Protein AF-A0A1G2WAZ1-F1 (afdb_monomer_lite)

Secondary structure (DSSP, 8-state):
--HHHHHHHHHHHHHHHHHHHHHHHHHHHHHHHHHHHHHHHHHHHHHHHHHHHHHHHHHHHHHHHTTS----TTPPSPPSSHHHHHHHHHHH-HHHHHHHHHHHHHHHHH-HHHHHHHHHHHHHHTT-PPPP-

Foldseek 3Di:
DDPVVVVVVVVVVVVVVVVVVVVLVVVLVVQLVVQCVPPNNVRSNVRSVVVVVVVVVVVVVVVVVVPPPPPPPDDDDDDPDPVVVLVVCCVPPVPVNVVVVVVVVVVCVVDVVSVVVVVVCVVVVVVDPDDDD

Radius of gyration: 22.27 Å; chains: 1; bounding box: 59×39×58 Å

Structure (mmCIF, N/CA/C/O backbone):
data_AF-A0A1G2WAZ1-F1
#
_entry.id   AF-A0A1G2WAZ1-F1
#
loop_
_atom_site.group_PDB
_atom_site.id
_atom_site.type_symbol
_atom_site.label_atom_id
_atom_site.label_alt_id
_atom_site.label_comp_id
_atom_site.label_asym_id
_atom_site.label_entity_id
_atom_site.label_seq_id
_at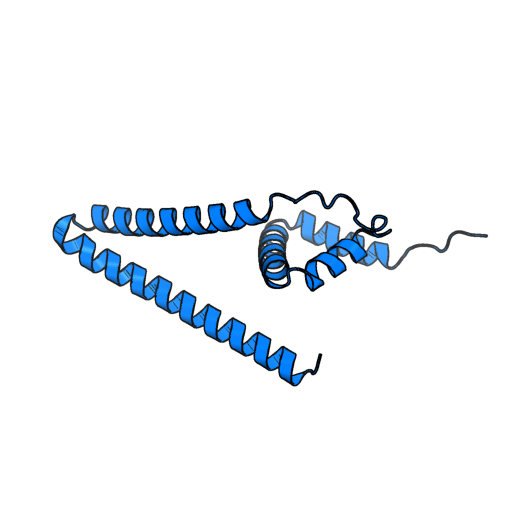om_site.pdbx_PDB_ins_code
_atom_site.Cartn_x
_atom_site.Cartn_y
_atom_site.Cartn_z
_atom_site.occupancy
_atom_site.B_iso_or_equiv
_atom_site.auth_seq_id
_atom_site.auth_comp_id
_atom_site.auth_asym_id
_atom_site.auth_atom_id
_atom_site.pdbx_PDB_model_num
ATOM 1 N N . MET A 1 1 ? 3.529 -4.551 -30.325 1.00 56.72 1 MET A N 1
ATOM 2 C CA . MET A 1 1 ? 2.269 -4.619 -29.543 1.00 56.72 1 MET A CA 1
ATOM 3 C C . MET A 1 1 ? 1.299 -3.604 -30.129 1.00 56.72 1 MET A C 1
ATOM 5 O O . MET A 1 1 ? 1.698 -2.463 -30.299 1.00 56.72 1 MET A O 1
ATOM 9 N N . ASN A 1 2 ? 0.074 -4.003 -30.482 1.00 79.75 2 ASN A N 1
ATOM 10 C CA . ASN A 1 2 ? -0.898 -3.113 -31.134 1.00 79.75 2 ASN A CA 1
ATOM 11 C C . ASN A 1 2 ? -1.329 -1.981 -30.188 1.00 79.75 2 ASN A C 1
ATOM 13 O O . ASN A 1 2 ? -1.623 -2.250 -29.023 1.00 79.75 2 ASN A O 1
ATOM 17 N N . PHE A 1 3 ? -1.419 -0.745 -30.689 1.00 80.19 3 PHE A N 1
ATOM 18 C CA . PHE A 1 3 ? -1.768 0.452 -29.905 1.00 80.19 3 PHE A CA 1
ATOM 19 C C . PHE A 1 3 ? -3.064 0.270 -29.095 1.00 80.19 3 PHE A C 1
ATOM 21 O O . PHE A 1 3 ? -3.109 0.582 -27.909 1.00 80.19 3 PHE A O 1
ATOM 28 N N . LYS A 1 4 ? -4.077 -0.384 -29.686 1.00 85.25 4 LYS A N 1
ATOM 29 C CA . LYS A 1 4 ? -5.329 -0.760 -29.003 1.00 85.25 4 LYS A CA 1
ATOM 30 C C . LYS A 1 4 ? -5.114 -1.637 -27.763 1.00 85.25 4 LYS A C 1
ATOM 32 O O . LYS A 1 4 ? -5.798 -1.451 -26.766 1.00 85.25 4 LYS A O 1
ATOM 37 N N . ARG A 1 5 ? -4.164 -2.578 -27.808 1.00 82.12 5 ARG A N 1
ATOM 38 C CA . ARG A 1 5 ? -3.865 -3.495 -26.694 1.00 82.12 5 ARG A CA 1
ATOM 39 C C . ARG A 1 5 ? -3.089 -2.792 -25.575 1.00 82.12 5 ARG A C 1
ATOM 41 O O . ARG A 1 5 ? -3.277 -3.123 -24.412 1.00 82.12 5 ARG A O 1
ATOM 48 N N . ILE A 1 6 ? -2.241 -1.816 -25.912 1.00 84.44 6 ILE A N 1
ATOM 49 C CA . ILE A 1 6 ? -1.570 -0.968 -24.913 1.00 84.44 6 ILE A CA 1
ATOM 50 C C . ILE A 1 6 ? -2.607 -0.086 -24.215 1.00 84.44 6 ILE A C 1
ATOM 52 O O . ILE A 1 6 ? -2.638 -0.051 -22.989 1.00 84.44 6 ILE A O 1
ATOM 56 N N . LEU A 1 7 ? -3.504 0.547 -24.981 1.00 87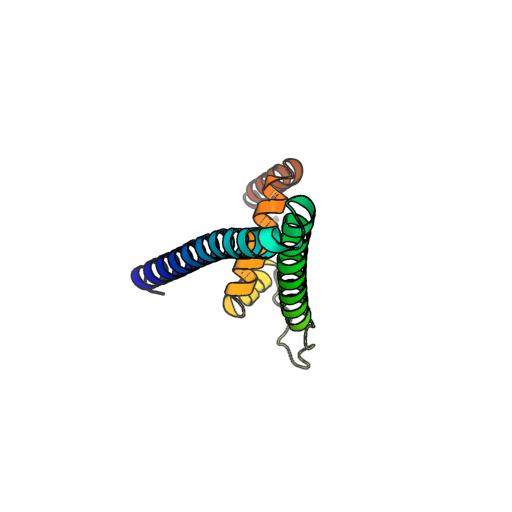.12 7 LEU A N 1
ATOM 57 C CA . LEU A 1 7 ? -4.579 1.371 -24.429 1.00 87.12 7 LEU A CA 1
ATOM 58 C C . LEU A 1 7 ? -5.527 0.554 -23.537 1.00 87.12 7 LEU A C 1
ATOM 60 O O . LEU A 1 7 ? -5.878 1.001 -22.450 1.00 87.12 7 LEU A O 1
ATOM 64 N N . SER A 1 8 ? -5.899 -0.663 -23.955 1.00 89.56 8 SER A N 1
ATOM 65 C CA . SER A 1 8 ? -6.780 -1.530 -23.164 1.00 89.56 8 SER A CA 1
ATOM 66 C C . SER A 1 8 ? -6.116 -2.016 -21.877 1.00 89.56 8 SER A C 1
ATOM 68 O O . SER A 1 8 ? -6.774 -2.083 -20.846 1.00 89.56 8 SER A O 1
ATOM 70 N N . LEU A 1 9 ? -4.820 -2.350 -21.915 1.00 84.06 9 LEU A N 1
ATOM 71 C CA . LEU A 1 9 ? -4.068 -2.720 -20.714 1.00 84.06 9 LEU A CA 1
ATOM 72 C C . LEU A 1 9 ? -3.923 -1.532 -19.766 1.00 84.06 9 LEU A C 1
ATOM 74 O O . LEU A 1 9 ? -4.143 -1.695 -18.571 1.00 84.06 9 LEU A O 1
ATOM 78 N N . ALA A 1 10 ? -3.607 -0.346 -20.288 1.00 82.06 10 ALA A N 1
ATOM 79 C CA . ALA A 1 10 ? -3.539 0.867 -19.485 1.00 82.06 10 ALA A CA 1
ATOM 80 C C . ALA A 1 10 ? -4.886 1.150 -18.804 1.00 82.06 10 ALA A C 1
ATOM 82 O O . ALA A 1 10 ? -4.918 1.323 -17.590 1.00 82.06 10 ALA A O 1
ATOM 83 N N . ALA A 1 11 ? -5.994 1.099 -19.551 1.00 87.81 11 ALA A N 1
ATOM 84 C CA . ALA A 1 11 ? -7.341 1.300 -19.017 1.00 87.81 11 ALA A CA 1
ATOM 85 C C . ALA A 1 11 ? -7.747 0.233 -17.985 1.00 87.81 11 ALA A C 1
ATOM 87 O O . ALA A 1 11 ? -8.353 0.549 -16.965 1.00 87.81 11 ALA A O 1
ATOM 88 N N . ALA A 1 12 ? -7.402 -1.035 -18.219 1.00 86.88 12 ALA A N 1
ATOM 89 C CA . ALA A 1 12 ? -7.687 -2.102 -17.265 1.00 86.88 12 ALA A CA 1
ATOM 90 C C . ALA A 1 12 ? -6.906 -1.907 -15.958 1.00 86.88 12 ALA A C 1
ATOM 92 O O . ALA A 1 12 ? -7.470 -2.035 -14.874 1.00 86.88 12 ALA A O 1
ATOM 93 N N . VAL A 1 13 ? -5.620 -1.555 -16.046 1.00 83.69 13 VAL A N 1
ATOM 94 C CA . VAL A 1 13 ? -4.779 -1.315 -14.866 1.00 83.69 13 VAL A CA 1
ATOM 95 C C . VAL A 1 13 ? -5.265 -0.096 -14.086 1.00 83.69 13 VAL A C 1
ATOM 97 O O . VAL A 1 13 ? -5.338 -0.165 -12.860 1.00 83.69 13 VAL A O 1
ATOM 100 N N . THR A 1 14 ? -5.645 0.994 -14.758 1.00 83.12 14 THR A N 1
ATOM 101 C CA . THR A 1 14 ? -6.188 2.178 -14.074 1.00 83.12 14 THR A CA 1
ATOM 102 C C . THR A 1 14 ? -7.533 1.889 -13.415 1.00 83.12 14 THR A C 1
ATOM 104 O O . THR A 1 14 ? -7.731 2.296 -12.272 1.00 83.12 14 THR A O 1
ATOM 107 N N . ALA A 1 15 ? -8.425 1.141 -14.069 1.00 89.75 15 ALA A N 1
ATOM 108 C CA . ALA A 1 15 ? -9.705 0.739 -13.486 1.00 89.75 15 ALA A CA 1
ATOM 109 C C . ALA A 1 15 ? -9.518 -0.126 -12.230 1.00 89.75 15 ALA A C 1
ATOM 111 O O . ALA A 1 15 ? -10.139 0.133 -11.201 1.00 89.75 15 ALA A O 1
ATOM 112 N N . VAL A 1 16 ? -8.618 -1.114 -12.282 1.00 89.06 16 VAL A N 1
ATOM 113 C CA . VAL A 1 16 ? -8.303 -1.968 -11.126 1.00 89.06 16 VAL A CA 1
ATOM 114 C C . VAL A 1 16 ? -7.661 -1.156 -10.000 1.00 89.06 16 VAL A C 1
ATOM 116 O O . VAL A 1 16 ? -8.025 -1.336 -8.840 1.00 89.06 16 VAL A O 1
ATOM 119 N N . ALA A 1 17 ? -6.747 -0.237 -10.320 1.00 82.50 17 ALA A N 1
ATOM 120 C CA . ALA A 1 17 ? -6.123 0.634 -9.327 1.00 82.50 17 ALA A CA 1
ATOM 121 C C . ALA A 1 17 ? -7.147 1.554 -8.641 1.00 82.50 17 ALA A C 1
ATOM 123 O O . ALA A 1 17 ? -7.131 1.682 -7.417 1.00 82.50 17 ALA A O 1
ATOM 124 N N . ALA A 1 18 ? -8.066 2.148 -9.409 1.00 89.19 18 ALA A N 1
ATOM 125 C CA . ALA A 1 18 ? -9.140 2.980 -8.874 1.00 89.19 18 ALA A CA 1
ATOM 126 C C . ALA A 1 18 ? -10.085 2.170 -7.973 1.00 89.19 18 ALA A C 1
ATOM 128 O O . ALA A 1 18 ? -10.371 2.588 -6.852 1.00 89.19 18 ALA A O 1
ATOM 129 N N . ALA A 1 19 ? -10.511 0.984 -8.415 1.00 91.50 19 ALA A N 1
ATOM 130 C CA . ALA A 1 19 ? -11.354 0.097 -7.616 1.00 91.50 19 ALA A CA 1
ATOM 131 C C . ALA A 1 19 ? -10.669 -0.306 -6.301 1.00 91.50 19 ALA A C 1
ATOM 133 O O . ALA A 1 19 ? -11.273 -0.214 -5.234 1.00 91.50 19 ALA A O 1
ATOM 134 N N . ALA A 1 20 ? -9.387 -0.677 -6.357 1.00 88.81 20 ALA A N 1
ATOM 135 C CA . ALA A 1 20 ? -8.611 -1.021 -5.171 1.00 88.81 20 ALA A CA 1
ATOM 136 C C . ALA A 1 20 ? -8.526 0.150 -4.178 1.00 88.81 20 ALA A C 1
ATOM 138 O O . ALA A 1 20 ? -8.709 -0.055 -2.979 1.00 88.81 20 ALA A O 1
ATOM 139 N N . ALA A 1 21 ? -8.308 1.377 -4.663 1.00 83.12 21 ALA A N 1
ATOM 140 C CA . ALA A 1 21 ? -8.288 2.568 -3.815 1.00 83.12 21 ALA A CA 1
ATOM 141 C C . ALA A 1 21 ? -9.636 2.795 -3.110 1.00 83.12 21 ALA A C 1
ATOM 143 O O . ALA A 1 21 ? -9.665 3.038 -1.903 1.00 83.12 21 ALA A O 1
ATOM 144 N N . VAL A 1 22 ? -10.755 2.647 -3.828 1.00 92.38 22 VAL A N 1
ATOM 145 C CA . VAL A 1 22 ? -12.101 2.767 -3.241 1.00 92.38 22 VAL A CA 1
ATOM 146 C C . VAL A 1 22 ? -12.340 1.685 -2.185 1.00 92.38 22 VAL A C 1
ATOM 148 O O . VAL A 1 22 ? -12.813 1.997 -1.092 1.00 92.38 22 VAL A O 1
ATOM 151 N N . CYS A 1 23 ? -11.959 0.432 -2.457 1.00 90.06 23 CYS A N 1
ATOM 152 C CA . CYS A 1 23 ? -12.069 -0.658 -1.485 1.00 90.06 23 CYS A CA 1
ATOM 153 C C . CYS A 1 23 ? -11.255 -0.388 -0.215 1.00 90.06 23 CYS A C 1
ATOM 155 O O . CYS A 1 23 ? -11.735 -0.666 0.879 1.00 90.06 23 CYS A O 1
ATOM 157 N N . VAL A 1 24 ? -10.053 0.180 -0.338 1.00 88.31 24 VAL A N 1
ATOM 158 C CA . VAL A 1 24 ? -9.201 0.541 0.805 1.00 88.31 24 VAL A CA 1
ATOM 159 C C . VAL A 1 24 ? -9.875 1.590 1.690 1.00 88.31 24 VAL A C 1
ATOM 161 O O . VAL A 1 24 ? -9.925 1.425 2.912 1.00 88.31 24 VAL A O 1
ATOM 164 N N . VAL A 1 25 ? -10.441 2.639 1.089 1.00 89.25 25 VAL A N 1
ATOM 165 C CA . VAL A 1 25 ? -11.157 3.686 1.833 1.00 89.25 25 VAL A CA 1
ATOM 166 C C . VAL A 1 25 ? -12.396 3.103 2.514 1.00 89.25 25 VAL A C 1
ATOM 168 O O . VAL A 1 25 ? -12.568 3.275 3.720 1.00 89.25 25 VAL A O 1
ATOM 171 N N . ALA A 1 26 ? -13.218 2.350 1.781 1.00 90.50 26 ALA A N 1
ATOM 172 C CA . ALA A 1 26 ? -14.418 1.720 2.326 1.00 90.50 26 ALA A CA 1
ATOM 173 C C . ALA A 1 26 ? -14.099 0.746 3.476 1.00 90.50 26 ALA A C 1
ATOM 175 O O . ALA A 1 26 ? -14.742 0.796 4.523 1.00 90.50 26 ALA A O 1
ATOM 176 N N . ALA A 1 27 ? -13.070 -0.094 3.322 1.00 86.75 27 ALA A N 1
ATOM 177 C CA . ALA A 1 27 ? -12.626 -1.022 4.359 1.00 86.75 27 ALA A CA 1
ATOM 178 C C . ALA A 1 27 ? -12.135 -0.287 5.614 1.00 86.75 27 ALA A C 1
ATOM 180 O O . ALA A 1 27 ? -12.452 -0.699 6.726 1.00 86.75 27 ALA A O 1
ATOM 181 N N . SER A 1 28 ? -11.419 0.829 5.446 1.00 85.56 28 SER A N 1
ATOM 182 C CA . SER A 1 28 ? -10.957 1.659 6.567 1.00 85.56 28 SER A CA 1
ATOM 183 C C . SER A 1 28 ? -12.130 2.173 7.400 1.00 85.56 28 SER A C 1
ATOM 185 O O . SER A 1 28 ? -12.120 2.049 8.625 1.00 85.56 28 SER A O 1
ATOM 187 N N . PHE A 1 29 ? -13.171 2.689 6.739 1.00 87.06 29 PHE A N 1
ATOM 188 C CA . PHE A 1 29 ? -14.386 3.147 7.414 1.00 87.06 29 PHE A CA 1
ATOM 189 C C . PHE A 1 29 ? -15.158 2.004 8.075 1.00 87.06 29 PHE A C 1
ATOM 191 O O . PHE A 1 29 ? -15.604 2.166 9.208 1.00 87.06 29 PHE A O 1
ATOM 198 N N . ALA A 1 30 ? -15.281 0.850 7.416 1.00 88.75 30 ALA A N 1
ATOM 199 C CA . ALA A 1 30 ? -15.957 -0.316 7.982 1.00 88.75 30 ALA A CA 1
ATOM 200 C C . ALA A 1 30 ? -15.262 -0.820 9.259 1.00 88.75 30 ALA A C 1
ATOM 202 O O . ALA A 1 30 ? -15.920 -1.041 10.274 1.00 88.75 30 ALA A O 1
ATOM 203 N N . ILE A 1 31 ? -13.929 -0.935 9.235 1.00 88.12 31 ILE A N 1
ATOM 204 C CA . ILE A 1 31 ? -13.134 -1.351 10.400 1.00 88.12 31 ILE A CA 1
ATOM 205 C C . ILE A 1 31 ? -13.254 -0.319 11.523 1.00 88.12 31 ILE A C 1
ATOM 207 O O . ILE A 1 31 ? -13.454 -0.697 12.675 1.00 88.12 31 ILE A O 1
ATOM 211 N N . TYR A 1 32 ? -13.169 0.976 11.203 1.00 86.31 32 TYR A N 1
ATOM 212 C CA . TYR A 1 32 ? -13.304 2.036 12.201 1.00 86.31 32 TYR A CA 1
ATOM 213 C C . TYR A 1 32 ? -14.687 2.029 12.859 1.00 86.31 32 TYR A C 1
ATOM 215 O O . TYR A 1 32 ? -14.783 2.084 14.084 1.00 86.31 32 TYR A O 1
ATOM 223 N N . ALA A 1 33 ? -15.753 1.938 12.059 1.00 84.44 33 ALA A N 1
ATOM 224 C CA . ALA A 1 33 ? -17.125 1.905 12.552 1.00 84.44 33 ALA A CA 1
ATOM 225 C C . ALA A 1 33 ? -17.366 0.691 13.458 1.00 84.44 33 ALA A C 1
ATOM 227 O O . ALA A 1 33 ? -17.940 0.841 14.532 1.00 84.44 33 ALA A O 1
ATOM 228 N N . PHE A 1 34 ? -16.859 -0.480 13.069 1.00 84.75 34 PHE A N 1
ATOM 229 C CA . PHE A 1 34 ? -16.966 -1.698 13.868 1.00 84.75 34 PHE A CA 1
ATOM 230 C C . PHE A 1 34 ? -16.157 -1.621 15.172 1.00 84.75 34 PHE A C 1
ATOM 232 O O . PHE A 1 34 ? -16.658 -1.952 16.243 1.00 84.75 34 PHE A O 1
ATOM 239 N N . ALA A 1 35 ? -14.910 -1.147 15.113 1.00 84.06 35 ALA A N 1
ATOM 240 C CA . ALA A 1 35 ? -14.042 -1.065 16.288 1.00 84.06 35 ALA A CA 1
ATOM 241 C C . ALA A 1 35 ? -14.489 0.015 17.288 1.00 84.06 35 ALA A C 1
ATOM 243 O O . ALA A 1 35 ? -14.261 -0.117 18.494 1.00 84.06 35 ALA A O 1
ATOM 244 N N . ARG A 1 36 ? -15.140 1.081 16.805 1.00 86.56 36 ARG A N 1
ATOM 245 C CA . ARG A 1 36 ? -15.637 2.174 17.649 1.00 86.56 36 ARG A CA 1
ATOM 246 C C . ARG A 1 36 ? -16.692 1.706 18.651 1.00 86.56 36 ARG A C 1
ATOM 248 O O . ARG A 1 36 ? -16.727 2.265 19.744 1.00 86.56 36 ARG A O 1
ATOM 255 N N . GLU A 1 37 ? -17.481 0.688 18.312 1.00 84.38 37 GLU A N 1
ATOM 256 C CA . GLU A 1 37 ? -18.537 0.152 19.182 1.00 84.38 37 GLU A CA 1
ATOM 257 C C . GLU A 1 37 ? -17.988 -0.428 20.498 1.00 84.38 37 GLU A C 1
ATOM 259 O O . GLU A 1 37 ? -18.661 -0.392 21.521 1.00 84.38 37 GLU A O 1
ATOM 264 N N . TYR A 1 38 ? -16.736 -0.903 20.504 1.00 84.50 38 TYR A N 1
ATOM 265 C CA . TYR A 1 38 ? -16.163 -1.616 21.651 1.00 84.50 38 TYR A CA 1
ATOM 266 C C . TYR A 1 38 ? -15.070 -0.845 22.404 1.00 84.50 38 TYR A C 1
ATOM 268 O O . TYR A 1 38 ? -14.905 -1.043 23.604 1.00 84.50 38 TYR A O 1
ATOM 276 N N . ILE A 1 39 ? -14.285 -0.001 21.720 1.00 80.69 39 ILE A N 1
ATOM 277 C CA . ILE A 1 39 ? -12.988 0.493 22.246 1.00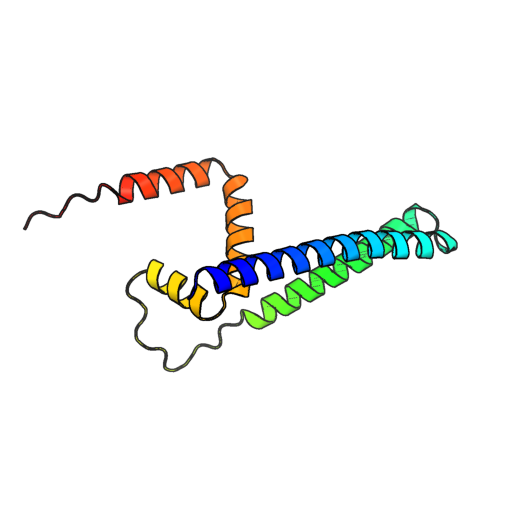 80.69 39 ILE A CA 1
ATOM 278 C C . ILE A 1 39 ? -12.877 2.031 22.205 1.00 80.69 39 ILE A C 1
ATOM 280 O O . ILE A 1 39 ? -11.824 2.611 22.484 1.00 80.69 39 ILE A O 1
ATOM 284 N N . GLY A 1 40 ? -13.966 2.716 21.845 1.00 87.44 40 GLY A N 1
ATOM 285 C CA . GLY A 1 40 ? -14.000 4.167 21.693 1.00 87.44 40 GLY A CA 1
ATOM 286 C C . GLY A 1 40 ? -13.184 4.693 20.497 1.00 87.44 40 GLY A C 1
ATOM 287 O O . GLY A 1 40 ? -12.552 3.930 19.760 1.00 87.44 40 GLY A O 1
ATOM 288 N N . PRO A 1 41 ? -13.185 6.020 20.263 1.00 83.56 41 PRO A N 1
ATOM 289 C CA . PRO A 1 41 ? -12.632 6.616 19.041 1.00 83.56 41 PRO A CA 1
ATOM 290 C C . PRO A 1 41 ? -11.119 6.420 18.880 1.00 83.56 41 PRO A C 1
ATOM 292 O O . PRO A 1 41 ? -10.642 6.196 17.767 1.00 83.56 41 PRO A O 1
ATOM 295 N N . ALA A 1 42 ? -10.372 6.500 19.987 1.00 82.38 42 ALA A N 1
ATOM 296 C CA . ALA A 1 42 ? -8.918 6.355 19.986 1.00 82.38 42 ALA A CA 1
ATOM 297 C C . ALA A 1 42 ? -8.493 4.900 19.720 1.00 82.38 42 ALA A C 1
ATOM 299 O O . ALA A 1 42 ? -7.607 4.657 18.901 1.00 82.38 42 ALA A O 1
ATOM 300 N N . GLY A 1 43 ? -9.171 3.930 20.348 1.00 79.19 43 GLY A N 1
ATOM 301 C CA . GLY A 1 43 ? -8.922 2.505 20.122 1.00 79.19 43 GLY A CA 1
ATOM 302 C C . GLY A 1 43 ? -9.251 2.078 18.692 1.00 79.19 43 GLY A C 1
ATOM 303 O O . GLY A 1 43 ? -8.462 1.381 18.057 1.00 79.19 43 GLY A O 1
ATOM 304 N N . ALA A 1 44 ? -10.359 2.570 18.132 1.00 82.19 44 ALA A N 1
ATOM 305 C CA . ALA A 1 44 ? -10.751 2.269 16.756 1.00 82.19 44 ALA A CA 1
ATOM 306 C C . ALA A 1 44 ? -9.714 2.731 15.718 1.00 82.19 44 ALA A C 1
ATOM 308 O O . ALA A 1 44 ? -9.403 1.994 14.781 1.00 82.19 44 ALA A O 1
ATOM 309 N N . ALA A 1 45 ? -9.127 3.918 15.901 1.00 80.44 45 ALA A N 1
ATOM 310 C CA . ALA A 1 45 ? -8.071 4.414 15.019 1.00 80.44 45 ALA A CA 1
ATOM 311 C C . ALA A 1 45 ? -6.809 3.534 15.077 1.00 80.44 45 ALA A C 1
ATOM 313 O O . ALA A 1 45 ? -6.214 3.241 14.037 1.00 80.44 45 ALA A O 1
ATOM 314 N N . ALA A 1 46 ? -6.434 3.059 16.271 1.00 83.69 46 ALA A N 1
ATOM 315 C CA . ALA A 1 46 ? -5.301 2.152 16.443 1.00 83.69 46 ALA A CA 1
ATOM 316 C C . ALA A 1 46 ? -5.520 0.808 15.727 1.00 83.69 46 ALA A C 1
ATOM 318 O O . ALA A 1 46 ? -4.593 0.292 15.105 1.00 83.69 46 ALA A O 1
ATOM 319 N N . VAL A 1 47 ? -6.746 0.272 15.745 1.00 87.25 47 VAL A N 1
ATOM 320 C CA . VAL A 1 47 ? -7.091 -0.971 15.032 1.00 87.25 47 VAL A CA 1
ATOM 321 C C . VAL A 1 47 ? -6.952 -0.797 13.521 1.00 87.25 47 VAL A C 1
ATOM 323 O O . VAL A 1 47 ? -6.313 -1.624 12.872 1.00 87.25 47 VAL A O 1
ATOM 326 N N . VAL A 1 48 ? -7.479 0.293 12.954 1.00 88.88 48 VAL A N 1
ATOM 327 C CA . VAL A 1 48 ? -7.317 0.583 11.518 1.00 88.88 48 VAL A CA 1
ATOM 328 C C . VAL A 1 48 ? -5.832 0.689 11.162 1.00 88.88 48 VAL A C 1
ATOM 330 O O . VAL A 1 48 ? -5.380 0.052 10.209 1.00 88.88 48 VAL A O 1
ATOM 333 N N . ALA A 1 49 ? -5.053 1.433 11.955 1.00 86.88 49 ALA A N 1
ATOM 334 C CA . ALA A 1 49 ? -3.619 1.588 11.731 1.00 86.88 49 ALA A CA 1
ATOM 335 C C . ALA A 1 49 ? -2.878 0.241 11.787 1.00 86.88 49 ALA A C 1
ATOM 337 O O . ALA A 1 49 ? -2.063 -0.048 10.911 1.00 86.88 49 ALA A O 1
ATOM 338 N N . ALA A 1 50 ? -3.197 -0.610 12.765 1.00 87.94 50 ALA A N 1
ATOM 339 C CA . ALA A 1 50 ? -2.601 -1.934 12.910 1.00 87.94 50 ALA A CA 1
ATOM 340 C C . ALA A 1 50 ? -2.918 -2.849 11.716 1.00 87.94 50 ALA A C 1
ATOM 342 O O . ALA A 1 50 ? -2.017 -3.502 11.189 1.00 87.94 50 ALA A O 1
ATOM 343 N N . VAL A 1 51 ? -4.165 -2.862 11.234 1.00 90.12 51 VAL A N 1
ATOM 344 C CA . VAL A 1 51 ? -4.568 -3.674 10.072 1.00 90.12 51 VAL A CA 1
ATOM 345 C C . VAL A 1 51 ? -3.813 -3.248 8.809 1.00 90.12 51 VAL A C 1
ATOM 347 O O . VAL A 1 51 ? -3.268 -4.095 8.097 1.00 90.12 51 VAL A O 1
ATOM 350 N N . PHE A 1 52 ? -3.716 -1.943 8.543 1.00 87.06 52 PHE A N 1
ATOM 351 C CA . PHE A 1 52 ? -2.971 -1.443 7.383 1.00 87.06 52 PHE A CA 1
ATOM 352 C C . PHE A 1 52 ? -1.459 -1.634 7.517 1.00 87.06 52 PHE A C 1
ATOM 354 O O . PHE A 1 52 ? -0.801 -1.942 6.522 1.00 87.06 52 PHE A O 1
ATOM 361 N N . ALA A 1 53 ? -0.905 -1.527 8.726 1.00 89.81 53 ALA A N 1
ATOM 362 C CA . ALA A 1 53 ? 0.496 -1.841 8.984 1.00 89.81 53 ALA A CA 1
ATOM 363 C C . ALA A 1 53 ? 0.807 -3.318 8.696 1.00 89.81 53 ALA A C 1
ATOM 365 O O . ALA A 1 53 ? 1.811 -3.615 8.049 1.00 89.81 53 ALA A O 1
ATOM 366 N N . LEU A 1 54 ? -0.074 -4.242 9.096 1.00 90.31 54 LEU A N 1
ATOM 367 C CA . LEU A 1 54 ? 0.069 -5.669 8.790 1.00 90.31 54 LEU A CA 1
ATOM 368 C C . LEU A 1 54 ? -0.027 -5.951 7.287 1.00 90.31 54 LEU A C 1
ATOM 370 O O . LEU A 1 54 ? 0.782 -6.716 6.762 1.00 90.31 54 LEU A O 1
ATOM 374 N N . LEU A 1 55 ? -0.957 -5.309 6.575 1.00 88.25 55 LEU A N 1
ATOM 375 C CA . LEU A 1 55 ? -1.044 -5.412 5.115 1.00 88.25 55 LEU A CA 1
ATOM 376 C C . LEU A 1 55 ? 0.227 -4.891 4.435 1.00 88.25 55 LEU A C 1
ATOM 378 O O . LEU A 1 55 ? 0.776 -5.567 3.565 1.00 88.25 55 LEU A O 1
ATOM 382 N N . ALA A 1 56 ? 0.730 -3.727 4.848 1.00 84.62 56 ALA A N 1
ATOM 383 C CA . ALA A 1 56 ? 1.971 -3.166 4.321 1.00 84.62 56 ALA A CA 1
ATOM 384 C C . ALA A 1 56 ? 3.166 -4.091 4.587 1.00 84.62 56 ALA A C 1
ATOM 386 O O . ALA A 1 56 ? 3.964 -4.337 3.682 1.00 84.62 56 ALA A O 1
ATOM 387 N N . LEU A 1 57 ? 3.255 -4.664 5.791 1.00 88.94 57 LEU A N 1
ATOM 388 C CA . LEU A 1 57 ? 4.278 -5.642 6.149 1.00 88.94 57 LEU A CA 1
ATOM 389 C C . LEU A 1 57 ? 4.175 -6.900 5.276 1.00 88.94 57 LEU A C 1
ATOM 391 O O . LEU A 1 57 ? 5.186 -7.367 4.757 1.00 88.94 57 LEU A O 1
ATOM 395 N N . ALA A 1 58 ? 2.966 -7.423 5.063 1.00 87.06 58 ALA A N 1
ATOM 396 C CA . ALA A 1 58 ? 2.729 -8.593 4.223 1.00 87.06 58 ALA A CA 1
ATOM 397 C C . ALA A 1 58 ? 3.129 -8.336 2.763 1.00 87.06 58 ALA A C 1
ATOM 399 O O . ALA A 1 58 ? 3.792 -9.173 2.147 1.00 87.06 58 ALA A O 1
ATOM 400 N N . VAL A 1 59 ? 2.790 -7.163 2.219 1.00 84.00 59 VAL A N 1
ATOM 401 C CA . VAL A 1 59 ? 3.186 -6.752 0.864 1.00 84.00 59 VAL A CA 1
ATOM 402 C C . VAL A 1 59 ? 4.700 -6.578 0.771 1.00 84.00 59 VAL A C 1
ATOM 404 O O . VAL A 1 59 ? 5.312 -7.110 -0.155 1.00 84.00 59 VAL A O 1
ATOM 407 N N . ALA A 1 60 ? 5.322 -5.894 1.733 1.00 80.31 60 ALA A N 1
ATOM 408 C CA . ALA A 1 60 ? 6.769 -5.710 1.780 1.00 80.31 60 ALA A CA 1
ATOM 409 C C . ALA A 1 60 ? 7.499 -7.055 1.865 1.00 80.31 60 ALA A C 1
ATOM 411 O O . ALA A 1 60 ? 8.462 -7.288 1.140 1.00 80.31 60 ALA A O 1
ATOM 412 N N . TRP A 1 61 ? 7.009 -7.976 2.690 1.00 86.62 61 TRP A N 1
ATOM 413 C CA . TRP A 1 61 ? 7.563 -9.317 2.832 1.00 86.62 61 TRP A CA 1
ATOM 414 C C . TRP A 1 61 ? 7.379 -10.175 1.573 1.00 86.62 61 TRP A C 1
ATOM 416 O O . TRP A 1 61 ? 8.308 -10.854 1.130 1.00 86.62 61 TRP A O 1
ATOM 426 N N . ALA A 1 62 ? 6.206 -10.119 0.938 1.00 83.88 62 ALA A N 1
ATOM 427 C CA . ALA A 1 62 ? 5.960 -10.799 -0.331 1.00 83.88 62 ALA A CA 1
ATOM 428 C C . ALA A 1 62 ? 6.831 -10.232 -1.464 1.00 83.88 62 ALA A C 1
ATOM 430 O O . ALA A 1 62 ? 7.306 -10.988 -2.318 1.00 83.88 62 ALA A O 1
ATOM 431 N N . ALA A 1 63 ? 7.058 -8.916 -1.467 1.00 76.19 63 ALA A N 1
ATOM 432 C CA . ALA A 1 63 ? 7.942 -8.253 -2.411 1.00 76.19 63 ALA A CA 1
ATOM 433 C C . ALA A 1 63 ? 9.393 -8.687 -2.186 1.00 76.19 63 ALA A C 1
ATOM 435 O O . ALA A 1 63 ? 10.000 -9.203 -3.120 1.00 76.19 63 ALA A O 1
ATOM 436 N N . THR A 1 64 ? 9.924 -8.582 -0.962 1.00 77.12 64 THR A N 1
ATOM 437 C CA . THR A 1 64 ? 11.327 -8.911 -0.640 1.00 77.12 64 THR A CA 1
ATOM 438 C C . THR A 1 64 ? 11.662 -10.383 -0.870 1.00 77.12 64 THR A C 1
ATOM 440 O O . THR A 1 64 ? 12.737 -10.685 -1.391 1.00 77.12 64 THR A O 1
ATOM 443 N N . ARG A 1 65 ? 10.725 -11.311 -0.628 1.00 70.62 65 ARG A N 1
ATOM 444 C CA . ARG A 1 65 ? 10.905 -12.740 -0.952 1.00 70.62 65 ARG A CA 1
ATOM 445 C C . ARG A 1 65 ? 11.155 -13.014 -2.438 1.00 70.62 65 ARG A C 1
ATOM 447 O O . ARG A 1 65 ? 11.835 -13.980 -2.770 1.00 70.62 65 ARG A O 1
ATOM 454 N N . LYS A 1 66 ? 10.640 -12.176 -3.342 1.00 54.25 66 LYS A N 1
ATOM 455 C CA . LYS A 1 66 ? 10.824 -12.328 -4.800 1.00 54.25 66 LYS A CA 1
ATOM 456 C C . LYS A 1 66 ? 12.091 -11.653 -5.340 1.00 54.25 66 LYS A C 1
ATOM 458 O O . LYS A 1 66 ? 12.370 -11.799 -6.537 1.00 54.25 66 LYS A O 1
ATOM 463 N N . VAL A 1 67 ? 12.827 -10.925 -4.491 1.00 55.25 67 VAL A N 1
ATOM 464 C CA . VAL A 1 67 ? 14.058 -10.197 -4.853 1.00 55.25 67 VAL A CA 1
ATOM 465 C C . VAL A 1 67 ? 15.324 -10.972 -4.498 1.00 55.25 67 VAL A C 1
ATOM 467 O O . VAL A 1 67 ? 16.381 -10.561 -4.955 1.00 55.25 67 VAL A O 1
ATOM 470 N N . VAL A 1 68 ? 15.258 -12.107 -3.779 1.00 50.91 68 VAL A N 1
ATOM 471 C CA . VAL A 1 68 ? 16.429 -12.996 -3.661 1.00 50.91 68 VAL A CA 1
ATOM 472 C C . VAL A 1 68 ? 16.822 -13.403 -5.084 1.00 50.91 68 VAL A C 1
ATOM 474 O O . VAL A 1 68 ? 16.080 -14.159 -5.724 1.00 50.91 68 VAL A O 1
ATOM 477 N N . PRO A 1 69 ? 17.931 -12.874 -5.636 1.00 50.31 69 PRO A N 1
ATOM 478 C CA . PRO A 1 69 ? 18.333 -13.214 -6.978 1.00 50.31 69 PRO A CA 1
ATOM 479 C C . PRO A 1 69 ? 18.765 -14.667 -6.883 1.00 50.31 69 PRO A C 1
ATOM 481 O O . PRO A 1 69 ? 19.780 -14.983 -6.266 1.00 50.31 69 PRO A O 1
ATOM 484 N N . LYS A 1 70 ? 17.985 -15.578 -7.466 1.00 43.53 70 LYS A N 1
ATOM 485 C CA . LYS A 1 70 ? 18.512 -16.900 -7.778 1.00 43.53 70 LYS A CA 1
ATOM 486 C C . LYS A 1 70 ? 19.645 -16.623 -8.756 1.00 43.53 70 LYS A C 1
ATOM 488 O O . LYS A 1 70 ? 19.370 -16.277 -9.904 1.00 43.53 70 LYS A O 1
ATOM 493 N N . ALA A 1 71 ? 20.889 -16.655 -8.277 1.00 43.56 71 ALA A N 1
ATOM 494 C CA . ALA A 1 71 ? 22.060 -16.583 -9.129 1.00 43.56 71 ALA A CA 1
ATOM 495 C C . ALA A 1 71 ? 21.879 -17.686 -10.174 1.00 43.56 71 ALA A C 1
ATOM 497 O O . ALA A 1 71 ? 21.949 -18.875 -9.860 1.00 43.56 71 ALA A O 1
ATOM 498 N N . ARG A 1 72 ? 21.494 -17.300 -11.394 1.00 44.69 72 ARG A N 1
ATOM 499 C CA . ARG A 1 72 ? 21.407 -18.224 -12.518 1.00 44.69 72 ARG A CA 1
ATOM 500 C C . ARG A 1 72 ? 22.849 -18.607 -12.816 1.00 44.69 72 ARG A C 1
ATOM 502 O O . ARG A 1 72 ? 23.559 -17.862 -13.485 1.00 44.69 72 ARG A O 1
ATOM 509 N N . ALA A 1 73 ? 23.284 -19.740 -12.274 1.00 43.81 73 ALA A N 1
ATOM 510 C CA . ALA A 1 73 ? 24.437 -20.451 -12.793 1.00 43.81 73 ALA A CA 1
ATOM 511 C C . ALA A 1 73 ? 24.143 -20.727 -14.280 1.00 43.81 73 ALA A C 1
ATOM 513 O O . ALA A 1 73 ? 23.241 -21.503 -14.590 1.00 43.81 73 ALA A O 1
ATOM 514 N N . GLY A 1 74 ? 24.807 -19.985 -15.176 1.00 48.34 74 GLY A N 1
ATOM 515 C CA . GLY A 1 74 ? 24.625 -20.080 -16.631 1.00 48.34 74 GLY A CA 1
ATOM 516 C C . GLY A 1 74 ? 23.916 -18.906 -17.327 1.00 48.34 74 GLY A C 1
ATOM 517 O O . GLY A 1 74 ? 23.348 -19.107 -18.396 1.00 48.34 74 GLY A O 1
ATOM 518 N N . ALA A 1 75 ? 23.901 -17.691 -16.764 1.00 44.50 75 ALA A N 1
ATOM 519 C CA . ALA A 1 75 ? 23.445 -16.517 -17.521 1.00 44.50 75 ALA A CA 1
ATOM 520 C C . ALA A 1 75 ? 24.405 -16.198 -18.701 1.00 44.50 75 ALA A C 1
ATOM 522 O O . ALA A 1 75 ? 25.620 -16.271 -18.504 1.00 44.50 75 ALA A O 1
ATOM 523 N N . PRO A 1 76 ? 23.892 -15.829 -19.899 1.00 53.03 76 PRO A N 1
ATOM 524 C CA . PRO A 1 76 ? 24.706 -15.320 -21.011 1.00 53.03 76 PRO A CA 1
ATOM 525 C C . PRO A 1 76 ? 25.533 -14.098 -20.570 1.00 53.03 76 PRO A C 1
ATOM 527 O O . PRO A 1 76 ? 25.159 -13.466 -19.575 1.00 53.03 76 PRO A O 1
ATOM 530 N N . PRO A 1 77 ? 26.631 -13.751 -21.276 1.00 56.28 77 PRO A N 1
ATOM 531 C CA . PRO A 1 77 ? 27.530 -12.673 -20.867 1.00 56.28 77 PRO A CA 1
ATOM 532 C C . PRO A 1 77 ? 26.755 -11.383 -20.549 1.00 56.28 77 PRO A C 1
ATOM 534 O O . PRO A 1 77 ? 25.742 -11.101 -21.198 1.00 56.28 77 PRO A O 1
ATOM 537 N N . PRO A 1 78 ? 27.186 -10.625 -19.522 1.00 59.00 78 PRO A N 1
ATOM 538 C CA . PRO A 1 78 ? 26.454 -9.466 -19.033 1.00 59.00 78 PRO A CA 1
ATOM 539 C C . PRO A 1 78 ? 26.176 -8.484 -20.179 1.00 59.00 78 PRO A C 1
ATOM 541 O O . PRO A 1 78 ? 27.064 -8.249 -21.001 1.00 59.00 78 PRO A O 1
ATOM 544 N N . PRO A 1 79 ? 24.963 -7.905 -20.254 1.00 55.88 79 PRO A N 1
ATOM 545 C CA . PRO A 1 79 ? 24.670 -6.894 -21.257 1.00 55.88 79 PRO A CA 1
ATOM 546 C C . PRO A 1 79 ? 25.658 -5.731 -21.114 1.00 55.88 79 PRO A C 1
ATOM 548 O O . PRO A 1 79 ? 25.891 -5.240 -20.008 1.00 55.88 79 PRO A O 1
ATOM 551 N N . ALA A 1 80 ? 26.236 -5.310 -22.240 1.00 60.12 80 ALA A N 1
ATOM 552 C CA . ALA A 1 80 ? 27.328 -4.341 -22.312 1.00 60.12 80 ALA A CA 1
ATOM 553 C C . ALA A 1 80 ? 26.947 -2.925 -21.836 1.00 60.12 80 ALA A C 1
ATOM 555 O O . ALA A 1 80 ? 27.829 -2.087 -21.660 1.00 60.12 80 ALA A O 1
ATOM 556 N N . SER A 1 81 ? 25.657 -2.646 -21.597 1.00 64.38 81 SER A N 1
ATOM 557 C CA . SER A 1 81 ? 25.188 -1.345 -21.127 1.00 64.38 81 SER A CA 1
ATOM 558 C C . SER A 1 81 ? 24.157 -1.444 -19.982 1.00 64.38 81 SER A C 1
ATOM 560 O O . SER A 1 81 ? 23.314 -2.347 -19.959 1.00 64.38 81 SER A O 1
ATOM 562 N N . PRO A 1 82 ? 24.157 -0.488 -19.029 1.00 67.38 82 PRO A N 1
ATOM 563 C CA . PRO A 1 82 ? 23.116 -0.362 -18.003 1.00 67.38 82 PRO A CA 1
ATOM 564 C C . PRO A 1 82 ? 21.701 -0.256 -18.593 1.00 67.38 82 PRO A C 1
ATOM 566 O O . PRO A 1 82 ? 20.737 -0.706 -17.975 1.00 67.38 82 PRO A O 1
ATOM 569 N N . VAL A 1 83 ? 21.587 0.299 -19.803 1.00 72.25 83 VAL A N 1
ATOM 570 C CA . VAL A 1 83 ? 20.326 0.483 -20.534 1.00 72.25 83 VAL A CA 1
ATOM 571 C C . VAL A 1 83 ? 19.731 -0.865 -20.935 1.00 72.25 83 VAL A C 1
ATOM 573 O O . VAL A 1 83 ? 18.556 -1.121 -20.675 1.00 72.25 83 VAL A O 1
ATOM 576 N N . ASP A 1 84 ? 20.547 -1.775 -21.460 1.00 69.88 84 ASP A N 1
ATOM 577 C CA . ASP A 1 84 ? 20.108 -3.123 -21.837 1.00 69.88 84 ASP A CA 1
ATOM 578 C C . ASP A 1 84 ? 19.607 -3.925 -20.630 1.00 69.88 84 ASP A C 1
ATOM 580 O O . ASP A 1 84 ? 18.656 -4.702 -20.739 1.00 69.88 84 ASP A O 1
ATOM 584 N N . ARG A 1 85 ? 20.183 -3.693 -19.444 1.00 69.62 85 ARG A N 1
ATOM 585 C CA . ARG A 1 85 ? 19.728 -4.321 -18.196 1.00 69.62 85 ARG A CA 1
ATOM 586 C C . ARG A 1 85 ? 18.349 -3.818 -17.769 1.00 69.62 85 ARG A C 1
ATOM 588 O O . ARG A 1 8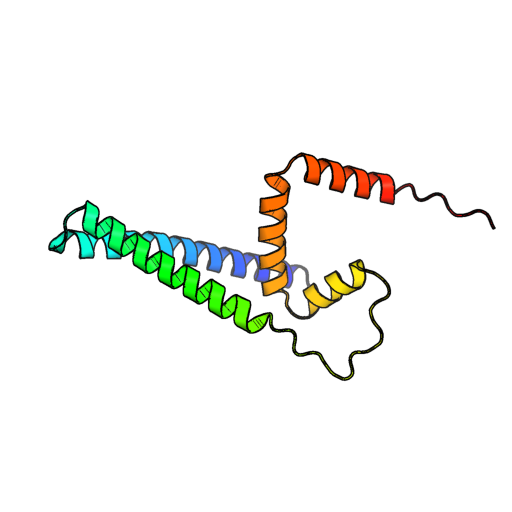5 ? 17.530 -4.615 -17.310 1.00 69.62 85 ARG A O 1
ATOM 595 N N . VAL A 1 86 ? 18.068 -2.528 -17.951 1.00 67.44 86 VAL A N 1
ATOM 596 C CA . VAL A 1 86 ? 16.740 -1.947 -17.689 1.00 67.44 86 VAL A CA 1
ATOM 597 C C . VAL A 1 86 ? 15.715 -2.484 -18.689 1.00 67.44 86 VAL A C 1
ATOM 599 O O . VAL A 1 86 ? 14.619 -2.881 -18.293 1.00 67.44 86 VAL A O 1
ATOM 602 N N . VAL A 1 87 ? 16.082 -2.583 -19.968 1.00 73.06 87 VAL A N 1
ATOM 603 C CA . VAL A 1 87 ? 15.216 -3.145 -21.017 1.00 73.06 87 VAL A CA 1
ATOM 604 C C . VAL A 1 87 ? 14.924 -4.629 -20.761 1.00 73.06 87 VAL A C 1
ATOM 606 O O . VAL A 1 87 ? 13.778 -5.066 -20.904 1.00 73.06 87 VAL A O 1
ATOM 609 N N . ALA A 1 88 ? 15.919 -5.403 -20.325 1.00 69.31 88 ALA A N 1
ATOM 610 C CA . ALA A 1 88 ? 15.737 -6.799 -19.934 1.00 69.31 88 ALA A CA 1
ATOM 611 C C . ALA A 1 88 ? 14.814 -6.935 -18.709 1.00 69.31 88 ALA A C 1
ATOM 613 O O . ALA A 1 88 ? 13.874 -7.730 -18.738 1.00 69.31 88 ALA A O 1
ATOM 614 N N . MET A 1 89 ? 14.994 -6.109 -17.670 1.00 64.00 89 MET A N 1
ATOM 615 C CA . MET A 1 89 ? 14.101 -6.098 -16.501 1.00 64.00 89 MET A CA 1
ATOM 616 C C . MET A 1 89 ? 12.657 -5.717 -16.858 1.00 64.00 89 MET A C 1
ATOM 618 O O . MET A 1 89 ? 11.718 -6.330 -16.343 1.00 64.00 89 MET A O 1
ATOM 622 N N . ALA A 1 90 ? 12.466 -4.751 -17.760 1.00 69.06 90 ALA A N 1
ATOM 623 C CA . ALA A 1 90 ? 11.145 -4.342 -18.236 1.00 69.06 90 ALA A CA 1
ATOM 624 C C . ALA A 1 90 ? 10.427 -5.467 -19.002 1.00 69.06 90 ALA A C 1
ATOM 626 O O . ALA A 1 90 ? 9.211 -5.622 -18.869 1.00 69.06 90 ALA A O 1
ATOM 627 N N . LYS A 1 91 ? 11.171 -6.280 -19.764 1.00 69.94 91 LYS A N 1
ATOM 628 C CA . LYS A 1 91 ? 10.632 -7.446 -20.481 1.00 69.94 91 LYS A CA 1
ATOM 629 C C . LYS A 1 91 ? 10.315 -8.623 -19.559 1.00 69.94 91 LYS A C 1
ATOM 631 O O . LYS A 1 91 ? 9.297 -9.279 -19.758 1.00 69.94 91 LYS A O 1
ATOM 636 N N . GLU A 1 92 ? 11.160 -8.900 -18.570 1.00 72.25 92 GLU A N 1
ATOM 637 C CA . GLU A 1 92 ? 10.994 -10.077 -17.708 1.00 72.25 92 GLU A CA 1
ATOM 638 C C . GLU A 1 92 ? 9.974 -9.867 -16.582 1.00 72.25 92 GLU A C 1
ATOM 640 O O . GLU A 1 92 ? 9.281 -10.810 -16.194 1.00 72.25 92 GLU A O 1
ATOM 645 N N . ARG A 1 93 ? 9.878 -8.656 -16.015 1.00 66.31 93 ARG A N 1
ATOM 646 C CA . ARG A 1 93 ? 9.026 -8.382 -14.844 1.00 66.31 93 ARG A CA 1
ATOM 647 C C . ARG A 1 93 ? 8.350 -7.002 -14.936 1.00 66.31 93 ARG A C 1
ATOM 649 O O . ARG A 1 93 ? 8.613 -6.140 -14.095 1.00 66.31 93 ARG A O 1
ATOM 656 N N . PRO A 1 94 ? 7.421 -6.794 -15.892 1.00 67.06 94 PRO A N 1
ATOM 657 C CA . PRO A 1 94 ? 6.827 -5.482 -16.178 1.00 67.06 94 PRO A CA 1
ATOM 658 C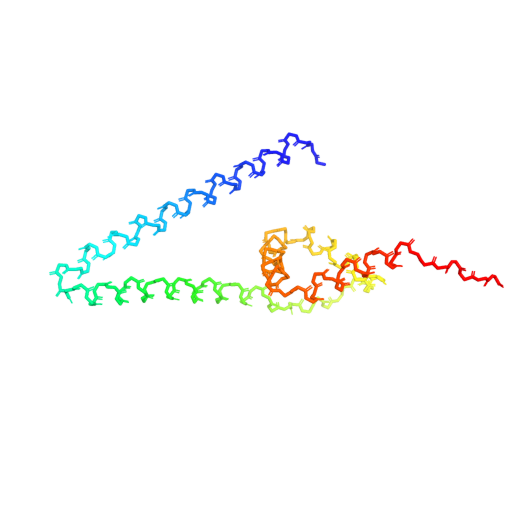 C . PRO A 1 94 ? 6.086 -4.861 -14.983 1.00 67.06 94 PRO A C 1
ATOM 660 O O . PRO A 1 94 ? 6.151 -3.654 -14.783 1.00 67.06 94 PRO A O 1
ATOM 663 N N . LEU A 1 95 ? 5.438 -5.672 -14.139 1.00 67.50 95 LE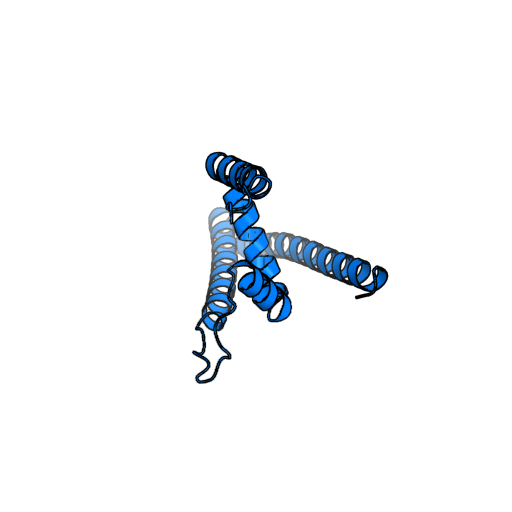U A N 1
ATOM 664 C CA . LEU A 1 95 ? 4.753 -5.184 -12.933 1.00 67.50 95 LEU A CA 1
ATOM 665 C C . LEU A 1 95 ? 5.729 -4.680 -11.858 1.00 67.50 95 LEU A C 1
ATOM 667 O O . LEU A 1 95 ? 5.472 -3.666 -11.215 1.00 67.50 95 LEU A O 1
ATOM 671 N N . LEU A 1 96 ? 6.864 -5.362 -11.679 1.00 66.12 96 LEU A N 1
ATOM 672 C CA . LEU A 1 96 ? 7.904 -4.921 -10.744 1.00 66.12 96 LEU A CA 1
ATOM 673 C C . LEU A 1 96 ? 8.654 -3.706 -11.289 1.00 66.12 96 LEU A C 1
ATOM 675 O O . LEU A 1 96 ? 8.982 -2.814 -10.517 1.00 66.12 96 LEU A O 1
ATOM 679 N N . ALA A 1 97 ? 8.868 -3.640 -12.605 1.00 68.19 97 ALA A N 1
ATOM 680 C CA . ALA A 1 97 ? 9.433 -2.468 -13.262 1.00 68.19 97 ALA A CA 1
ATOM 681 C C . ALA A 1 97 ? 8.523 -1.239 -13.106 1.00 68.19 97 ALA A C 1
ATOM 683 O O . ALA A 1 97 ? 9.016 -0.170 -12.768 1.00 68.19 97 ALA A O 1
ATOM 684 N N . LEU A 1 98 ? 7.202 -1.396 -13.262 1.00 70.81 98 LEU A N 1
ATOM 685 C CA . LEU A 1 98 ? 6.226 -0.329 -13.009 1.00 70.81 98 LEU A CA 1
ATOM 686 C C . LEU A 1 98 ? 6.254 0.144 -11.551 1.00 70.81 98 LEU A C 1
ATOM 688 O O . LEU A 1 98 ? 6.300 1.347 -11.302 1.00 70.81 98 LEU A O 1
ATOM 692 N N . GLY A 1 99 ? 6.279 -0.785 -10.592 1.00 73.38 99 GLY A N 1
ATOM 693 C CA . GLY A 1 99 ? 6.383 -0.446 -9.171 1.00 73.38 99 GLY A CA 1
ATOM 694 C C . GLY A 1 99 ? 7.690 0.276 -8.832 1.00 73.38 99 GLY A C 1
ATOM 695 O O . GLY A 1 99 ? 7.673 1.317 -8.180 1.00 73.38 99 GLY A O 1
ATOM 696 N N . ALA A 1 100 ? 8.822 -0.228 -9.326 1.00 71.56 100 ALA A N 1
ATOM 697 C CA . ALA A 1 100 ? 10.128 0.394 -9.128 1.00 71.56 100 ALA A CA 1
ATOM 698 C C . ALA A 1 100 ? 10.217 1.775 -9.796 1.00 71.56 100 ALA A C 1
ATOM 700 O O . ALA A 1 100 ? 10.747 2.707 -9.195 1.00 71.56 100 ALA A O 1
ATOM 701 N N . ALA A 1 101 ? 9.653 1.933 -10.996 1.00 73.19 101 ALA A N 1
ATOM 702 C CA . ALA A 1 101 ? 9.591 3.211 -11.696 1.00 73.19 101 ALA A CA 1
ATOM 703 C C . ALA A 1 101 ? 8.736 4.234 -10.938 1.00 73.19 101 ALA A C 1
ATOM 705 O O . ALA A 1 101 ? 9.143 5.385 -10.810 1.00 73.19 101 ALA A O 1
ATOM 706 N N . ALA A 1 102 ? 7.595 3.825 -10.375 1.00 73.75 102 ALA A N 1
ATOM 707 C CA . ALA A 1 102 ? 6.757 4.704 -9.562 1.00 73.75 102 ALA A CA 1
ATOM 708 C C . ALA A 1 102 ? 7.486 5.180 -8.289 1.00 73.75 102 ALA A C 1
ATOM 710 O O . ALA A 1 102 ? 7.436 6.360 -7.938 1.00 73.75 102 ALA A O 1
ATOM 711 N N . VAL A 1 103 ? 8.230 4.291 -7.625 1.00 76.00 103 VAL A N 1
ATOM 712 C CA . VAL A 1 103 ? 9.049 4.660 -6.458 1.00 76.00 103 VAL A CA 1
ATOM 713 C C . VAL A 1 103 ? 10.197 5.588 -6.866 1.00 76.00 103 VAL A C 1
ATOM 715 O O . VAL A 1 103 ? 10.392 6.629 -6.247 1.00 76.00 103 VAL A O 1
ATOM 718 N N . ALA A 1 104 ? 10.914 5.276 -7.946 1.00 74.19 104 ALA A N 1
ATOM 719 C CA . ALA A 1 104 ? 11.988 6.129 -8.449 1.00 74.19 104 ALA A CA 1
ATOM 720 C C . ALA A 1 104 ? 11.477 7.527 -8.840 1.00 74.19 104 ALA A C 1
ATOM 722 O O . ALA A 1 104 ? 12.099 8.524 -8.485 1.00 74.19 104 ALA A O 1
ATOM 723 N N . ALA A 1 105 ? 10.316 7.614 -9.496 1.00 75.06 105 ALA A N 1
ATOM 724 C CA . ALA A 1 105 ? 9.693 8.881 -9.867 1.00 75.06 105 ALA A CA 1
ATOM 725 C C . ALA A 1 105 ? 9.319 9.722 -8.637 1.00 75.06 105 ALA A C 1
ATOM 727 O O . ALA A 1 105 ? 9.595 10.918 -8.604 1.00 75.06 105 ALA A O 1
ATOM 728 N N . THR A 1 106 ? 8.743 9.113 -7.598 1.00 77.88 106 THR A N 1
ATOM 729 C CA . THR A 1 106 ? 8.372 9.846 -6.372 1.00 77.88 106 THR A CA 1
ATOM 730 C C . THR A 1 106 ? 9.589 10.346 -5.592 1.00 77.88 106 THR A C 1
ATOM 732 O O . THR A 1 106 ? 9.566 11.468 -5.084 1.00 77.88 106 THR A O 1
ATOM 735 N N . VAL A 1 107 ? 10.668 9.560 -5.530 1.00 76.62 107 VAL A N 1
ATOM 736 C CA . VAL A 1 107 ? 11.941 9.981 -4.919 1.00 76.62 107 VAL A CA 1
ATOM 737 C C . VAL A 1 107 ? 12.586 11.104 -5.728 1.00 76.62 107 VAL A C 1
ATOM 739 O O . VAL A 1 107 ? 13.059 12.081 -5.148 1.00 76.62 107 VAL A O 1
ATOM 742 N N . LEU A 1 108 ? 12.556 10.998 -7.057 1.00 78.19 108 LEU A N 1
ATOM 743 C CA . LEU A 1 108 ? 13.117 12.001 -7.949 1.00 78.19 108 LEU A CA 1
ATOM 744 C C . LEU A 1 108 ? 12.399 13.350 -7.811 1.00 78.19 108 LEU A C 1
ATOM 746 O O . LEU A 1 108 ? 13.053 14.368 -7.630 1.00 78.19 108 LEU A O 1
ATOM 750 N N . ILE A 1 109 ? 11.063 13.358 -7.802 1.00 80.19 109 ILE A N 1
ATOM 751 C CA . ILE A 1 109 ? 10.259 14.584 -7.647 1.00 80.19 109 ILE A CA 1
ATOM 752 C C . ILE A 1 109 ? 10.542 15.285 -6.310 1.00 80.19 109 ILE A C 1
ATOM 754 O O . ILE A 1 109 ? 10.492 16.510 -6.228 1.00 80.19 109 ILE A O 1
ATOM 758 N N . ARG A 1 110 ? 10.865 14.526 -5.258 1.00 84.69 110 ARG A N 1
ATOM 759 C CA . ARG A 1 110 ? 11.183 15.084 -3.936 1.00 84.69 110 ARG A CA 1
ATOM 760 C C . ARG A 1 110 ? 12.596 15.653 -3.824 1.00 84.69 110 ARG A C 1
ATOM 762 O O . ARG A 1 110 ? 12.858 16.367 -2.861 1.00 84.69 110 ARG A O 1
ATOM 769 N N . ASN A 1 111 ? 13.497 15.357 -4.765 1.00 79.38 111 ASN A N 1
ATOM 770 C CA . ASN A 1 111 ? 14.866 15.860 -4.737 1.00 79.38 111 ASN A CA 1
ATOM 771 C C . ASN A 1 111 ? 15.184 16.685 -5.999 1.00 79.38 111 ASN A C 1
ATOM 773 O O . ASN A 1 111 ? 15.602 16.120 -7.015 1.00 79.38 111 ASN A O 1
ATOM 777 N N . PRO A 1 112 ? 15.056 18.026 -5.939 1.00 74.56 112 PRO A N 1
ATOM 778 C CA . PRO A 1 112 ? 15.283 18.886 -7.098 1.00 74.56 112 PRO A CA 1
ATOM 779 C C . PRO A 1 112 ? 16.719 18.800 -7.631 1.00 74.56 112 PRO A C 1
ATOM 781 O O . PRO A 1 112 ? 16.924 18.973 -8.829 1.00 74.56 112 PRO A O 1
ATOM 784 N N . ALA A 1 113 ? 17.702 18.456 -6.790 1.00 77.62 113 ALA A N 1
ATOM 785 C CA . ALA A 1 113 ? 19.084 18.257 -7.227 1.00 77.62 113 ALA A CA 1
ATOM 786 C C . ALA A 1 113 ? 19.254 17.000 -8.099 1.00 77.62 113 ALA A C 1
ATOM 788 O O . ALA A 1 113 ? 20.079 16.974 -9.007 1.00 77.62 113 ALA A O 1
ATOM 789 N N . MET A 1 114 ? 18.452 15.958 -7.865 1.00 76.50 114 MET A N 1
ATOM 790 C CA . MET A 1 114 ? 18.470 14.746 -8.693 1.00 76.50 114 MET A CA 1
ATOM 791 C C . MET A 1 114 ? 17.749 14.971 -10.025 1.00 76.50 114 MET A C 1
ATOM 793 O O . MET A 1 114 ? 18.158 14.426 -11.048 1.00 76.50 114 MET A O 1
ATOM 797 N N . VAL A 1 115 ? 16.708 15.813 -10.035 1.00 75.62 115 VAL A N 1
ATOM 798 C CA . VAL A 1 115 ? 16.005 16.221 -11.263 1.00 75.62 115 VAL A CA 1
ATOM 799 C C . VAL A 1 115 ? 16.939 17.010 -12.173 1.00 75.62 115 VAL A C 1
ATOM 801 O O . VAL A 1 115 ? 17.047 16.688 -13.354 1.00 75.62 115 VAL A O 1
ATOM 804 N N . THR A 1 116 ? 17.657 18.000 -11.638 1.00 77.88 116 THR A N 1
ATOM 805 C CA . THR A 1 116 ? 18.609 18.794 -12.427 1.00 77.88 116 THR A CA 1
ATOM 806 C C . THR A 1 116 ? 19.794 17.963 -12.899 1.00 77.88 116 THR A C 1
ATOM 808 O O . THR A 1 116 ? 20.202 18.131 -14.042 1.00 77.88 116 THR A O 1
ATOM 811 N N . ALA A 1 117 ? 20.297 17.033 -12.080 1.00 78.25 117 ALA A N 1
ATOM 812 C CA . ALA A 1 117 ? 21.350 16.097 -12.472 1.00 78.25 117 ALA A CA 1
ATOM 813 C C . ALA A 1 117 ? 20.905 15.137 -13.586 1.00 78.25 117 ALA A C 1
ATOM 815 O O . ALA A 1 117 ? 21.680 14.837 -14.489 1.00 78.25 117 ALA A O 1
ATOM 816 N N . LEU A 1 118 ? 19.654 14.670 -13.562 1.00 77.69 118 LEU A N 1
ATOM 817 C CA . LEU A 1 118 ? 19.117 13.861 -14.654 1.00 77.69 118 LEU A CA 1
ATOM 818 C C . LEU A 1 118 ? 18.939 14.687 -15.922 1.00 77.69 118 LEU A C 1
ATOM 820 O O . LEU A 1 118 ? 19.373 14.252 -16.982 1.00 77.69 118 LEU A O 1
ATOM 824 N N . ILE A 1 119 ? 18.353 15.880 -15.828 1.00 79.69 119 ILE A N 1
ATOM 825 C CA . ILE A 1 119 ? 18.191 16.764 -16.988 1.00 79.69 119 ILE A CA 1
ATOM 826 C C . ILE A 1 119 ? 19.562 17.122 -17.572 1.00 79.69 119 ILE A C 1
ATOM 828 O O . ILE A 1 119 ? 19.739 17.035 -18.783 1.00 79.69 119 ILE A O 1
ATOM 832 N N . SER A 1 120 ? 20.552 17.455 -16.740 1.00 74.88 120 SER A N 1
ATOM 833 C CA . SER A 1 120 ? 21.902 17.782 -17.203 1.00 74.88 120 SER A CA 1
ATOM 834 C C . SER A 1 120 ? 22.624 16.572 -17.786 1.00 74.88 120 SER A C 1
ATOM 836 O O . SER A 1 120 ? 23.284 16.721 -18.807 1.00 74.88 120 SER A O 1
ATOM 838 N N . ALA A 1 121 ? 22.449 15.371 -17.231 1.00 76.69 121 ALA A N 1
ATOM 839 C CA . ALA A 1 121 ? 22.979 14.139 -17.810 1.00 76.69 121 ALA A CA 1
ATOM 840 C C . ALA A 1 121 ? 22.312 13.790 -19.152 1.00 76.69 121 ALA A C 1
ATOM 842 O O . ALA A 1 121 ? 22.995 13.339 -20.067 1.00 76.69 121 ALA A O 1
ATOM 843 N N . PHE A 1 122 ? 21.008 14.037 -19.310 1.00 78.56 122 PHE A N 1
ATOM 844 C CA . PHE A 1 122 ? 20.306 13.862 -20.586 1.00 78.56 122 PHE A CA 1
ATOM 845 C C . PHE A 1 122 ? 20.731 14.906 -21.629 1.00 78.56 122 PHE A C 1
ATOM 847 O O . PHE A 1 122 ? 20.948 14.562 -22.789 1.00 78.56 122 PHE A O 1
ATOM 854 N N . VAL A 1 123 ? 20.908 16.165 -21.223 1.00 77.19 123 VAL A N 1
ATOM 855 C CA . VAL A 1 123 ? 21.370 17.255 -22.098 1.00 77.19 123 VAL A CA 1
ATOM 856 C C . VAL A 1 123 ? 22.846 17.080 -22.479 1.00 77.19 123 VAL A C 1
ATOM 858 O O . VAL A 1 123 ? 23.205 17.262 -23.639 1.00 77.19 123 VAL A O 1
ATOM 861 N N . ALA A 1 124 ? 23.705 16.671 -21.543 1.00 69.75 124 ALA A N 1
ATOM 862 C CA . ALA A 1 124 ? 25.120 16.389 -21.792 1.00 69.75 124 ALA A CA 1
ATOM 863 C C . ALA A 1 124 ? 25.326 15.084 -22.576 1.00 69.75 124 ALA A C 1
ATOM 865 O O . ALA A 1 124 ? 26.206 15.013 -23.431 1.00 69.75 124 ALA A O 1
ATOM 866 N N . GLY A 1 125 ? 24.484 14.073 -22.348 1.00 57.84 125 GLY A N 1
ATOM 867 C CA . GLY A 1 125 ? 24.470 12.830 -23.121 1.00 57.84 125 GLY A CA 1
ATOM 868 C C . GLY A 1 125 ? 24.167 13.047 -24.606 1.00 57.84 125 GLY A C 1
ATOM 869 O O . GLY A 1 125 ? 24.635 12.274 -25.434 1.00 57.84 125 GLY A O 1
ATOM 870 N N . ASN A 1 126 ? 23.472 14.135 -24.958 1.00 55.81 126 ASN A N 1
ATOM 871 C CA . ASN A 1 126 ? 23.218 14.533 -26.345 1.00 55.81 126 ASN A CA 1
ATOM 872 C C . ASN A 1 126 ? 24.402 15.279 -27.005 1.00 55.81 126 ASN A C 1
ATOM 874 O O . ASN A 1 126 ? 24.366 15.531 -28.205 1.00 55.81 126 ASN A O 1
ATOM 878 N N . ASN A 1 127 ? 25.452 15.613 -26.245 1.00 48.47 127 ASN A N 1
ATOM 879 C CA . ASN A 1 127 ? 26.649 16.325 -26.707 1.00 48.47 127 ASN A CA 1
ATOM 880 C C . ASN A 1 127 ? 27.926 15.495 -26.501 1.00 48.47 127 ASN A C 1
ATOM 882 O O . ASN A 1 127 ? 28.955 16.040 -26.105 1.00 48.47 127 ASN A O 1
ATOM 886 N N . THR A 1 128 ? 27.899 14.180 -26.740 1.00 45.34 128 THR A N 1
ATOM 887 C CA . THR A 1 128 ? 29.148 13.402 -26.761 1.00 45.34 128 THR A CA 1
ATOM 888 C C . THR A 1 128 ? 29.977 13.842 -27.977 1.00 45.34 128 THR A C 1
ATOM 890 O O . THR A 1 128 ? 29.534 13.622 -29.108 1.00 45.34 128 THR A O 1
ATOM 893 N N . PRO A 1 129 ? 31.164 14.461 -27.816 1.00 45.72 129 PRO A N 1
ATOM 894 C CA . PRO A 1 129 ? 32.036 14.723 -28.948 1.00 45.72 129 PRO A CA 1
ATOM 895 C C . PRO A 1 129 ? 32.534 13.373 -29.463 1.00 45.72 129 PRO A C 1
ATOM 897 O O . PRO A 1 129 ? 33.043 12.553 -28.696 1.00 45.72 129 PRO A O 1
ATOM 900 N N . LYS A 1 130 ? 32.369 13.135 -30.765 1.00 45.53 130 LYS A N 1
ATOM 901 C CA . LYS A 1 130 ? 32.977 12.003 -31.468 1.00 45.53 130 LYS A CA 1
ATOM 902 C C . LYS A 1 130 ? 34.491 12.014 -31.189 1.00 45.53 130 LYS A C 1
ATOM 904 O O . LYS A 1 130 ? 35.110 13.047 -31.449 1.00 45.53 130 LYS A O 1
ATOM 909 N N . PRO A 1 131 ? 35.094 10.926 -30.674 1.00 45.59 131 PRO A N 1
ATOM 910 C CA . PRO A 1 131 ? 36.537 10.896 -30.485 1.00 45.59 131 PRO A CA 1
ATOM 911 C C . PRO A 1 131 ? 37.222 11.020 -31.860 1.00 45.59 131 PRO A C 1
ATOM 913 O O . PRO A 1 131 ? 36.763 10.379 -32.815 1.00 45.59 131 PRO A O 1
ATOM 916 N N . PRO A 1 132 ? 38.248 11.880 -32.005 1.00 52.69 132 PRO A N 1
ATOM 917 C CA . PRO A 1 132 ? 39.039 11.952 -33.227 1.00 52.69 132 PRO A CA 1
ATOM 918 C C . PRO A 1 132 ? 39.754 10.615 -33.458 1.00 52.69 132 PRO A C 1
ATOM 920 O O . PRO A 1 132 ? 40.108 9.928 -32.500 1.00 52.69 132 PRO A O 1
ATOM 923 N N . GLN A 1 133 ? 39.863 10.253 -34.739 1.00 43.31 133 GLN A N 1
ATOM 924 C CA . GLN A 1 133 ? 40.468 9.014 -35.234 1.00 43.31 133 GLN A CA 1
ATOM 925 C C . GLN A 1 133 ? 41.936 8.876 -34.835 1.00 43.31 133 GLN A C 1
ATOM 927 O O . GLN A 1 133 ? 42.618 9.924 -34.784 1.00 43.31 133 GLN A O 1
#

Sequence (133 aa):
MNFKRILSLAAAVTAVAAAAAVCVVAASFAIYAFAREYIGPAGAAAVVAAVFALLALAVAWAATRKVVPKARAGAPPPPASPVDRVVAMAKERPLLALGAAAVAATVLIRNPAMVTALISAFVAGNNTPKPPQ

pLDDT: mean 74.82, std 13.7, range [43.31, 92.38]